Protein AF-A0A5N5K701-F1 (afdb_monomer_lite)

Structure (mmCIF, N/CA/C/O backbone):
data_AF-A0A5N5K701-F1
#
_entry.id   AF-A0A5N5K701-F1
#
loop_
_atom_site.group_PDB
_atom_site.id
_atom_site.type_symbol
_atom_site.label_atom_id
_atom_site.label_alt_id
_atom_site.label_comp_id
_atom_site.label_asym_id
_atom_site.label_entity_id
_atom_site.label_seq_id
_atom_site.pdbx_PDB_ins_code
_atom_site.Cartn_x
_atom_site.Cartn_y
_atom_site.Cartn_z
_atom_site.occupancy
_atom_site.B_iso_or_equiv
_atom_site.auth_seq_id
_atom_site.auth_comp_id
_atom_site.auth_asym_id
_atom_site.auth_atom_id
_atom_site.pdbx_PDB_model_num
ATOM 1 N N . MET A 1 1 ? 32.621 17.464 -46.923 1.00 42.66 1 MET A N 1
ATOM 2 C CA . MET A 1 1 ? 32.490 17.348 -45.452 1.00 42.66 1 MET A CA 1
ATOM 3 C C . MET A 1 1 ? 31.074 16.889 -45.119 1.00 42.66 1 MET A C 1
ATOM 5 O O . MET A 1 1 ? 30.180 17.719 -45.072 1.00 42.66 1 MET A O 1
ATOM 9 N N . SER A 1 2 ? 30.833 15.584 -44.981 1.00 50.31 2 SER A N 1
ATOM 10 C CA . SER A 1 2 ? 29.601 15.030 -44.387 1.00 50.31 2 SER A CA 1
ATOM 11 C C . SER A 1 2 ? 29.753 13.521 -44.243 1.00 50.31 2 SER A C 1
ATOM 13 O O . SER A 1 2 ? 29.517 12.775 -45.184 1.00 50.31 2 SER A O 1
ATOM 15 N N . ALA A 1 3 ? 30.204 13.080 -43.072 1.00 50.38 3 ALA A N 1
ATOM 16 C CA . ALA A 1 3 ? 30.209 11.669 -42.691 1.00 50.38 3 ALA A CA 1
ATOM 17 C C . ALA A 1 3 ? 30.109 11.524 -41.160 1.00 50.38 3 ALA A C 1
ATOM 19 O O . ALA A 1 3 ? 30.859 10.769 -40.555 1.00 50.38 3 ALA A O 1
ATOM 20 N N . ILE A 1 4 ? 29.211 12.285 -40.517 1.00 56.50 4 ILE A N 1
ATOM 21 C CA . ILE A 1 4 ? 28.961 12.190 -39.060 1.00 56.50 4 ILE A CA 1
ATOM 22 C C . ILE A 1 4 ? 27.552 11.632 -38.752 1.00 56.50 4 ILE A C 1
ATOM 24 O O . ILE A 1 4 ? 27.161 11.547 -37.598 1.00 56.50 4 ILE A O 1
ATOM 28 N N . LEU A 1 5 ? 26.773 11.182 -39.746 1.00 59.94 5 LEU A N 1
ATOM 29 C CA . LEU A 1 5 ? 25.367 10.787 -39.515 1.00 59.94 5 LEU A CA 1
ATOM 30 C C . LEU A 1 5 ? 25.017 9.312 -39.748 1.00 59.94 5 LEU A C 1
ATOM 32 O O . LEU A 1 5 ? 23.842 8.972 -39.765 1.00 59.94 5 LEU A O 1
ATOM 36 N N . ALA A 1 6 ? 25.986 8.405 -39.867 1.00 54.31 6 ALA A N 1
ATOM 37 C CA . ALA A 1 6 ? 25.669 6.988 -40.077 1.00 54.31 6 ALA A CA 1
ATOM 38 C C . ALA A 1 6 ? 26.484 6.046 -39.188 1.00 54.31 6 ALA A C 1
ATOM 40 O O . ALA A 1 6 ? 26.985 5.022 -39.640 1.00 54.31 6 ALA A O 1
ATOM 41 N N . ARG A 1 7 ? 26.600 6.355 -37.892 1.00 57.44 7 ARG A N 1
ATOM 42 C CA . ARG A 1 7 ? 26.876 5.301 -36.913 1.00 57.44 7 ARG A CA 1
ATOM 43 C C . ARG A 1 7 ? 25.518 4.759 -36.486 1.00 57.44 7 ARG A C 1
ATOM 45 O O . ARG A 1 7 ? 24.866 5.350 -35.634 1.00 57.44 7 ARG A O 1
ATOM 52 N N . GLY A 1 8 ? 25.057 3.706 -37.164 1.00 53.47 8 GLY A N 1
ATOM 53 C CA . GLY A 1 8 ? 23.804 3.035 -36.829 1.00 53.47 8 GLY A CA 1
ATOM 54 C C . GLY A 1 8 ? 23.779 2.740 -35.334 1.00 53.47 8 GLY A C 1
ATOM 55 O O . GLY A 1 8 ? 24.621 1.994 -34.834 1.00 53.47 8 GLY A O 1
ATOM 56 N N . ALA A 1 9 ? 22.868 3.389 -34.614 1.00 63.12 9 ALA A N 1
ATOM 57 C CA . ALA A 1 9 ? 22.669 3.132 -33.203 1.00 63.12 9 ALA A CA 1
ATOM 58 C C . ALA A 1 9 ? 22.077 1.726 -33.087 1.00 63.12 9 ALA A C 1
ATOM 60 O O . ALA A 1 9 ? 20.882 1.523 -33.290 1.00 63.12 9 ALA A O 1
ATOM 61 N N . SER A 1 10 ? 22.920 0.732 -32.819 1.00 65.81 10 SER A N 1
ATOM 62 C CA . SER A 1 10 ? 22.458 -0.589 -32.425 1.00 65.81 10 SER A CA 1
ATOM 63 C C . SER A 1 10 ? 21.803 -0.446 -31.056 1.00 65.81 10 SER A C 1
ATOM 65 O O . SER A 1 10 ? 22.474 -0.446 -30.027 1.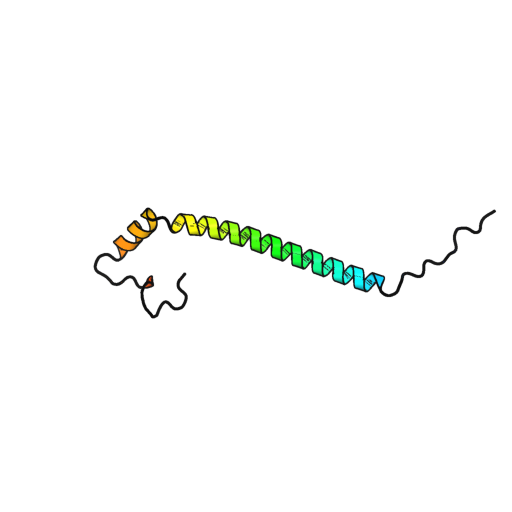00 65.81 10 SER A O 1
ATOM 67 N N . THR A 1 11 ? 20.479 -0.270 -31.028 1.00 66.19 11 THR A N 1
ATOM 68 C CA . THR A 1 11 ? 19.728 -0.315 -29.775 1.00 66.19 11 THR A CA 1
ATOM 69 C C . THR A 1 11 ? 20.038 -1.658 -29.112 1.00 66.19 11 THR A C 1
ATOM 71 O O . THR A 1 11 ? 19.763 -2.705 -29.710 1.00 66.19 11 THR A O 1
ATOM 74 N N . PRO A 1 12 ? 20.659 -1.671 -27.919 1.00 78.38 12 PRO A N 1
ATOM 75 C CA . PRO A 1 12 ? 21.022 -2.923 -27.283 1.00 78.38 12 PRO A CA 1
ATOM 76 C C . PRO A 1 12 ? 19.736 -3.715 -27.039 1.00 78.38 12 PRO A C 1
ATOM 78 O O . PRO A 1 12 ? 18.769 -3.174 -26.506 1.00 78.38 12 PRO A O 1
ATOM 81 N N . ARG A 1 13 ? 19.709 -4.994 -27.440 1.00 81.12 13 ARG A N 1
ATOM 82 C CA . ARG A 1 13 ? 18.506 -5.859 -27.388 1.00 81.12 13 ARG A CA 1
ATOM 83 C C . ARG A 1 13 ? 17.858 -5.943 -25.999 1.00 81.12 13 ARG A C 1
ATOM 85 O O . ARG A 1 13 ? 16.698 -6.313 -25.888 1.00 81.12 13 ARG A O 1
ATOM 92 N N . ILE A 1 14 ? 18.604 -5.592 -24.956 1.00 84.12 14 ILE A N 1
ATOM 93 C CA . ILE A 1 14 ? 18.160 -5.550 -23.561 1.00 84.12 14 ILE A CA 1
ATOM 94 C C . ILE A 1 14 ? 17.376 -4.281 -23.189 1.00 84.12 14 ILE A C 1
ATOM 96 O O . ILE A 1 14 ? 16.648 -4.298 -22.201 1.00 84.12 14 ILE A O 1
ATOM 100 N N . LEU A 1 15 ? 17.485 -3.191 -23.958 1.00 89.88 15 LEU A N 1
ATOM 101 C CA . LEU A 1 15 ? 16.863 -1.908 -23.617 1.00 89.88 15 LEU A CA 1
ATOM 102 C C . LEU A 1 15 ? 15.332 -2.003 -23.474 1.00 89.88 15 LEU A C 1
ATOM 104 O O . LEU A 1 15 ? 14.823 -1.513 -22.467 1.00 89.88 15 LEU A O 1
ATOM 108 N N . PRO A 1 16 ? 14.586 -2.672 -24.379 1.00 90.25 16 PRO A N 1
ATOM 109 C CA . PRO A 1 16 ? 13.137 -2.807 -24.223 1.00 90.25 16 PRO A CA 1
ATOM 110 C C . PRO A 1 16 ? 12.746 -3.555 -22.942 1.00 90.25 16 PRO A C 1
ATOM 112 O O . PRO A 1 16 ? 11.810 -3.154 -22.256 1.00 90.25 16 PRO A O 1
ATOM 115 N N . ALA 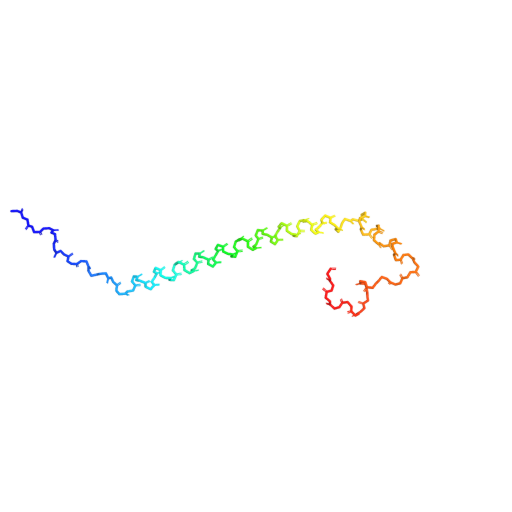A 1 17 ? 13.492 -4.604 -22.577 1.00 93.19 17 ALA A N 1
ATOM 116 C CA . ALA A 1 17 ? 13.227 -5.380 -21.367 1.00 93.19 17 ALA A CA 1
ATOM 117 C C . ALA A 1 17 ? 13.444 -4.543 -20.096 1.00 93.19 17 ALA A C 1
ATOM 119 O O . ALA A 1 17 ? 12.607 -4.559 -19.196 1.00 93.19 17 ALA A O 1
ATOM 120 N N . VAL A 1 18 ? 14.526 -3.760 -20.045 1.00 95.06 18 VAL A N 1
ATOM 121 C CA . VAL A 1 18 ? 14.804 -2.853 -18.919 1.00 95.06 18 VAL A CA 1
ATOM 122 C C . VAL A 1 18 ? 13.709 -1.796 -18.779 1.00 95.06 18 VAL A C 1
ATOM 124 O O . VAL A 1 18 ? 13.264 -1.525 -17.666 1.00 95.06 18 VAL A O 1
ATOM 127 N N . VAL A 1 19 ? 13.229 -1.239 -19.896 1.00 95.88 19 VAL A N 1
ATOM 128 C CA . VAL A 1 19 ? 12.137 -0.254 -19.889 1.00 95.88 19 VAL A CA 1
ATOM 129 C C . VAL A 1 19 ? 10.855 -0.857 -19.316 1.00 95.88 19 VAL A C 1
ATOM 131 O O . VAL A 1 19 ? 10.240 -0.249 -18.443 1.00 95.88 19 VAL A O 1
ATOM 134 N N . VAL A 1 20 ? 10.475 -2.064 -19.746 1.00 96.88 20 VAL A N 1
ATOM 135 C CA . VAL A 1 20 ? 9.276 -2.745 -19.233 1.00 96.88 20 VAL A CA 1
ATOM 136 C C . VAL A 1 20 ? 9.404 -3.034 -17.738 1.00 96.88 20 VAL A C 1
ATOM 138 O O . VAL A 1 20 ? 8.491 -2.717 -16.978 1.00 96.88 20 VAL A O 1
ATOM 141 N N . ILE A 1 21 ? 10.540 -3.578 -17.292 1.00 97.62 21 ILE A N 1
ATOM 142 C CA . ILE A 1 21 ? 10.782 -3.866 -15.870 1.00 97.62 21 ILE A CA 1
ATOM 143 C C . ILE A 1 21 ? 10.711 -2.582 -15.039 1.00 97.62 21 ILE A C 1
ATOM 145 O O . ILE A 1 21 ? 10.077 -2.565 -13.981 1.00 97.62 21 ILE A O 1
ATOM 149 N N . GLY A 1 22 ? 11.321 -1.499 -15.526 1.00 97.62 22 GLY A N 1
ATOM 150 C CA . GLY A 1 22 ? 11.275 -0.192 -14.878 1.00 97.62 22 GLY A CA 1
ATOM 151 C C . GLY A 1 22 ? 9.849 0.345 -14.763 1.00 97.62 22 GLY A C 1
ATOM 152 O O . GLY A 1 22 ? 9.433 0.750 -13.679 1.00 97.62 22 GLY A O 1
ATOM 153 N N . ALA A 1 23 ? 9.073 0.282 -15.847 1.00 97.38 23 ALA A N 1
ATOM 154 C CA . ALA A 1 23 ? 7.688 0.743 -15.873 1.00 97.38 23 ALA A CA 1
ATOM 155 C C . ALA A 1 23 ? 6.791 -0.057 -14.914 1.00 97.38 23 ALA A C 1
ATOM 157 O O . ALA A 1 23 ? 6.076 0.532 -14.103 1.00 97.38 23 ALA A O 1
ATOM 158 N N . VAL A 1 24 ? 6.869 -1.392 -14.947 1.00 97.94 24 VAL A N 1
ATOM 159 C CA . VAL A 1 24 ? 6.093 -2.265 -14.049 1.00 97.94 24 VAL A CA 1
ATOM 160 C C . VAL A 1 24 ? 6.455 -2.004 -12.587 1.00 97.94 24 VAL A C 1
ATOM 162 O O . VAL A 1 24 ? 5.567 -1.874 -11.745 1.00 97.94 24 VAL A O 1
ATOM 165 N N . SER A 1 25 ? 7.748 -1.866 -12.286 1.00 97.81 25 SER A N 1
ATOM 166 C CA . SER A 1 25 ? 8.216 -1.575 -10.927 1.00 97.81 25 SER A CA 1
ATOM 167 C C . SER A 1 25 ? 7.718 -0.217 -10.432 1.00 97.81 25 SER A C 1
ATOM 169 O O . SER A 1 25 ? 7.279 -0.110 -9.288 1.00 97.81 25 SER A O 1
ATOM 171 N N . ALA A 1 26 ? 7.732 0.808 -11.291 1.00 97.69 26 ALA A N 1
ATOM 172 C CA . ALA A 1 26 ? 7.237 2.140 -10.954 1.00 97.69 26 ALA A CA 1
ATOM 173 C C . ALA A 1 26 ? 5.733 2.129 -10.643 1.00 97.69 26 ALA A C 1
ATOM 175 O O . ALA A 1 26 ? 5.315 2.665 -9.616 1.00 97.69 26 ALA A O 1
ATOM 176 N N . VAL A 1 27 ? 4.926 1.463 -11.476 1.00 98.00 27 VAL A N 1
ATOM 177 C CA . VAL A 1 27 ? 3.481 1.315 -11.237 1.00 98.00 27 VAL A CA 1
ATOM 178 C C . VAL A 1 27 ? 3.222 0.536 -9.947 1.00 98.00 27 VAL A C 1
ATOM 180 O O . VAL A 1 27 ? 2.434 0.979 -9.112 1.00 98.00 27 VAL A O 1
ATOM 183 N N . GLY A 1 28 ? 3.917 -0.585 -9.736 1.00 97.69 28 GLY A N 1
ATOM 184 C CA . GLY A 1 28 ? 3.775 -1.388 -8.521 1.00 97.69 28 GLY A CA 1
ATOM 185 C C . GLY A 1 28 ? 4.124 -0.605 -7.251 1.00 97.69 28 GLY A C 1
ATOM 186 O O . GLY A 1 28 ? 3.382 -0.647 -6.267 1.00 97.69 28 GLY A O 1
ATOM 187 N N . ALA A 1 29 ? 5.213 0.166 -7.278 1.00 97.38 29 ALA A N 1
ATOM 188 C CA . ALA A 1 29 ? 5.603 1.034 -6.172 1.00 97.38 29 ALA A CA 1
ATOM 189 C C . ALA A 1 29 ? 4.574 2.148 -5.921 1.00 97.38 29 ALA A C 1
ATOM 191 O O . ALA A 1 29 ? 4.237 2.421 -4.768 1.00 97.38 29 ALA A O 1
ATOM 192 N N . TYR A 1 30 ? 4.032 2.751 -6.983 1.00 97.00 30 TYR A N 1
ATOM 193 C CA . TYR A 1 30 ? 3.009 3.786 -6.871 1.00 97.00 30 TYR A CA 1
ATOM 194 C C . TYR A 1 30 ? 1.723 3.250 -6.232 1.00 97.00 30 TYR A C 1
ATOM 196 O O . TYR A 1 30 ? 1.265 3.811 -5.236 1.00 97.00 30 TYR A O 1
ATOM 204 N N . VAL A 1 31 ? 1.193 2.124 -6.720 1.00 97.44 31 VAL A N 1
ATOM 205 C CA . VAL A 1 31 ? 0.002 1.480 -6.139 1.00 97.44 31 VAL A CA 1
ATOM 206 C C . VAL A 1 31 ? 0.237 1.138 -4.669 1.00 97.44 31 VAL A C 1
ATOM 208 O O . VAL A 1 31 ? -0.580 1.480 -3.816 1.00 97.44 31 VAL A O 1
ATOM 211 N N . ARG A 1 32 ? 1.392 0.546 -4.336 1.00 95.12 32 ARG A N 1
ATOM 212 C CA . ARG A 1 32 ? 1.763 0.271 -2.941 1.00 95.12 32 ARG A CA 1
ATOM 213 C C . ARG A 1 32 ? 1.775 1.543 -2.091 1.00 95.12 32 ARG A C 1
ATOM 215 O O . ARG A 1 32 ? 1.303 1.514 -0.957 1.00 95.12 32 ARG A O 1
ATOM 222 N N . SER A 1 33 ? 2.301 2.647 -2.619 1.00 94.62 33 SER A N 1
ATOM 223 C CA . SER A 1 33 ? 2.355 3.924 -1.901 1.00 94.62 33 SER A CA 1
ATOM 224 C C . SER A 1 33 ? 0.965 4.501 -1.620 1.00 94.62 33 SER A C 1
ATOM 226 O O . SER A 1 33 ? 0.753 5.052 -0.542 1.00 94.62 33 SER A O 1
ATOM 228 N N . GLN A 1 34 ? 0.016 4.349 -2.550 1.00 95.31 34 GLN A N 1
ATOM 229 C CA . GLN A 1 34 ? -1.370 4.787 -2.372 1.00 95.31 34 GLN A CA 1
ATOM 230 C C . GLN A 1 34 ? -2.062 3.942 -1.301 1.00 95.31 34 GLN A C 1
ATOM 232 O O . GLN A 1 34 ? -2.593 4.483 -0.337 1.00 95.31 34 GLN A O 1
ATOM 237 N N . LEU A 1 35 ? -1.942 2.613 -1.387 1.00 94.50 35 LEU A N 1
ATOM 238 C CA . LEU A 1 35 ? -2.510 1.703 -0.388 1.00 94.50 35 LEU A CA 1
ATOM 239 C C . LEU A 1 35 ? -1.961 1.963 1.020 1.00 94.50 35 LEU A C 1
ATOM 241 O O . LEU A 1 35 ? -2.708 1.928 1.991 1.00 94.50 35 LEU A O 1
ATOM 245 N N . GLN A 1 36 ? -0.665 2.258 1.152 1.00 92.56 36 GLN A N 1
ATOM 246 C CA . GLN A 1 36 ? -0.077 2.600 2.449 1.00 92.56 36 GLN A CA 1
ATOM 247 C C . GLN A 1 36 ? -0.571 3.945 2.990 1.00 92.56 36 GLN A C 1
ATOM 249 O O . GLN A 1 36 ? -0.731 4.086 4.202 1.00 92.56 36 GLN A O 1
ATOM 254 N N . GLN A 1 37 ? -0.797 4.934 2.126 1.00 91.19 37 GLN A N 1
ATOM 255 C CA . GLN A 1 37 ? -1.360 6.220 2.537 1.00 91.19 37 GLN A CA 1
ATOM 256 C C . GLN A 1 37 ? -2.802 6.062 3.017 1.00 91.19 37 GLN A C 1
ATOM 258 O O . GLN A 1 37 ? -3.125 6.535 4.106 1.00 91.19 37 GLN A O 1
ATOM 263 N N . GLU A 1 38 ? -3.620 5.332 2.259 1.00 90.06 38 GLU A N 1
ATOM 264 C CA . GLU A 1 38 ? -5.013 5.058 2.611 1.00 90.06 38 GLU A CA 1
ATOM 265 C C . GLU A 1 38 ? -5.125 4.212 3.879 1.00 90.06 38 GLU A C 1
ATOM 267 O O . GLU A 1 38 ? -5.863 4.572 4.792 1.00 90.06 38 GLU A O 1
ATOM 272 N N . SER A 1 39 ? -4.309 3.162 4.016 1.00 88.00 39 SER A N 1
ATOM 273 C CA . SER A 1 39 ? -4.239 2.366 5.248 1.00 88.00 39 SER A CA 1
ATOM 274 C C . SER A 1 39 ? -3.947 3.249 6.461 1.00 88.00 39 SER A C 1
ATOM 276 O O . SER A 1 39 ? -4.658 3.179 7.454 1.00 88.00 39 SER A O 1
ATOM 278 N N . ARG A 1 40 ? -2.960 4.152 6.373 1.00 82.88 40 ARG A N 1
ATOM 279 C CA . ARG A 1 40 ? -2.635 5.082 7.470 1.00 82.88 40 ARG A CA 1
ATOM 280 C C . ARG A 1 40 ? -3.735 6.111 7.729 1.00 82.88 40 ARG A C 1
ATOM 282 O O . ARG A 1 40 ? -3.827 6.643 8.835 1.00 82.88 40 ARG A O 1
ATOM 289 N N . ALA A 1 41 ? -4.506 6.494 6.714 1.00 87.06 41 ALA A N 1
ATOM 290 C CA . ALA A 1 41 ? -5.657 7.372 6.891 1.00 87.06 41 ALA A CA 1
ATOM 291 C C . ALA A 1 41 ? -6.775 6.628 7.632 1.00 87.06 41 ALA A C 1
ATOM 293 O O . ALA A 1 41 ? -7.227 7.099 8.675 1.00 87.06 41 ALA A O 1
ATOM 294 N N . MET A 1 42 ? -7.133 5.431 7.165 1.00 84.81 42 MET A N 1
ATOM 295 C CA . MET A 1 42 ? -8.095 4.541 7.814 1.00 84.81 42 MET A CA 1
ATOM 296 C C . MET A 1 42 ? -7.708 4.226 9.260 1.00 84.81 42 MET A C 1
ATOM 298 O O . MET A 1 42 ? -8.540 4.387 10.147 1.00 84.81 42 MET A O 1
ATOM 302 N N . ASP A 1 43 ? -6.449 3.875 9.529 1.00 83.56 43 ASP A N 1
ATOM 303 C CA . ASP A 1 43 ? -5.960 3.591 10.884 1.00 83.56 43 ASP A CA 1
ATOM 304 C C . ASP A 1 43 ? -6.168 4.783 11.825 1.00 83.56 43 ASP A C 1
ATOM 306 O O . ASP A 1 43 ? -6.584 4.617 12.972 1.00 83.56 43 ASP A O 1
ATOM 310 N N . ARG A 1 44 ? -5.943 6.010 11.334 1.00 81.19 44 ARG A N 1
ATOM 311 C CA . ARG A 1 44 ? -6.199 7.231 12.108 1.00 81.19 44 ARG A CA 1
ATOM 312 C C . ARG A 1 44 ? -7.685 7.408 12.398 1.00 81.19 44 ARG A C 1
ATOM 314 O O . ARG A 1 44 ? -8.033 7.670 13.548 1.00 81.19 44 ARG A O 1
ATOM 321 N N . TYR A 1 45 ? -8.558 7.211 11.414 1.00 80.38 45 TYR A N 1
ATOM 322 C CA . TYR A 1 45 ? -10.004 7.280 11.637 1.00 80.38 45 TYR A CA 1
ATOM 323 C C . TYR A 1 45 ? -10.477 6.209 12.628 1.00 80.38 45 TYR A C 1
ATOM 325 O O . TYR A 1 45 ? -11.181 6.525 13.584 1.00 80.38 45 TYR A O 1
ATOM 333 N N . PHE A 1 46 ? -10.042 4.957 12.475 1.00 76.50 46 PHE A N 1
ATOM 334 C CA . PHE A 1 46 ? -10.408 3.884 13.400 1.00 76.50 46 PHE A CA 1
ATOM 335 C C . PHE A 1 46 ? -9.841 4.089 14.806 1.00 76.50 46 PHE A C 1
ATOM 337 O O . PHE A 1 46 ? -10.520 3.766 15.780 1.00 76.50 46 PHE A O 1
ATOM 344 N N . SER A 1 47 ? -8.650 4.681 14.941 1.00 75.75 47 SER A N 1
ATOM 345 C CA . SER A 1 47 ? -8.092 5.016 16.256 1.00 75.75 47 SER A CA 1
ATOM 346 C C . SER A 1 47 ? -8.930 6.050 17.014 1.00 75.75 47 SER A C 1
ATOM 348 O O . SER A 1 47 ? -9.048 5.950 18.231 1.00 75.75 47 SER A O 1
ATOM 350 N N . GLN A 1 48 ? -9.584 6.987 16.314 1.00 71.94 48 GLN A N 1
ATOM 351 C CA . GLN A 1 48 ? -10.475 7.972 16.944 1.00 71.94 48 GLN A CA 1
ATOM 352 C C . GLN A 1 48 ? -11.728 7.308 17.530 1.00 71.94 48 GLN A C 1
ATOM 354 O O . GLN A 1 48 ? -12.199 7.701 18.593 1.00 71.94 48 GLN A O 1
ATOM 359 N N . TYR A 1 49 ? -12.237 6.258 16.880 1.00 65.94 49 TYR A N 1
ATOM 360 C CA . TYR A 1 49 ? -13.371 5.477 17.383 1.00 65.94 49 TYR A CA 1
ATOM 361 C C . TYR A 1 49 ? -13.014 4.525 18.533 1.00 65.94 49 TYR A C 1
ATOM 363 O O . TYR A 1 49 ? -13.924 4.002 19.171 1.00 65.94 49 TYR A O 1
ATOM 371 N N . LYS A 1 50 ? -11.725 4.293 18.813 1.00 68.25 50 LYS A N 1
ATOM 372 C CA . LYS A 1 50 ? -11.246 3.495 19.957 1.00 68.25 50 LYS A CA 1
ATOM 373 C C . LYS A 1 50 ? -10.820 4.376 21.141 1.00 68.25 50 LYS A C 1
ATOM 375 O O . LYS A 1 50 ? -9.927 4.000 21.898 1.00 68.25 50 LYS A O 1
ATOM 380 N N . SER A 1 51 ? -11.423 5.557 21.311 1.00 76.69 51 SER A N 1
ATOM 381 C CA . SER A 1 51 ? -11.182 6.377 22.505 1.00 76.69 51 SER A CA 1
ATOM 382 C C . SER A 1 51 ? -11.798 5.725 23.759 1.00 76.69 51 SER A C 1
ATOM 384 O O . SER A 1 51 ? -12.798 5.002 23.636 1.00 76.69 51 SER A O 1
ATOM 386 N N . PRO A 1 52 ? -11.256 5.977 24.969 1.00 77.75 52 PRO A N 1
ATOM 387 C CA . PRO A 1 52 ? -11.824 5.462 26.218 1.00 77.75 52 PRO A CA 1
ATOM 388 C C . PRO A 1 52 ? -13.307 5.812 26.391 1.00 77.75 52 PRO A C 1
ATOM 390 O O . PRO A 1 52 ? -14.091 4.999 26.873 1.00 77.75 52 PRO A O 1
ATOM 393 N N . GLU A 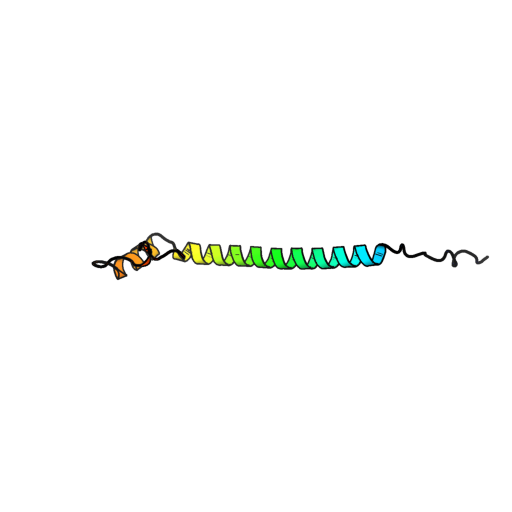1 53 ? -13.709 7.001 25.949 1.00 76.69 53 GLU A N 1
ATOM 394 C CA . GLU A 1 53 ? -15.083 7.495 26.022 1.00 76.69 53 GLU A CA 1
ATOM 395 C C . GLU A 1 53 ? -16.008 6.745 25.051 1.00 76.69 53 GLU A C 1
ATOM 397 O O . GLU A 1 53 ? -17.143 6.415 25.405 1.00 76.69 53 GLU A O 1
ATOM 402 N N . SER A 1 54 ? -15.526 6.431 23.842 1.00 74.44 54 SER A N 1
ATOM 403 C CA . SER A 1 54 ? -16.287 5.662 22.851 1.00 74.44 54 SER A CA 1
ATOM 404 C C . SER A 1 54 ? -16.468 4.207 23.284 1.00 74.44 54 SER A C 1
ATOM 406 O O . SER A 1 54 ? -17.580 3.678 23.231 1.00 74.44 54 SER A O 1
ATOM 408 N N . GLU A 1 55 ? -15.409 3.572 23.792 1.00 78.38 55 GLU A N 1
ATOM 409 C CA . GLU A 1 55 ? -15.493 2.204 24.311 1.00 78.38 55 GLU A CA 1
ATOM 410 C C . GLU A 1 55 ? -16.336 2.122 25.591 1.00 78.38 55 GLU A C 1
ATOM 412 O O . GLU A 1 55 ? -17.097 1.169 25.744 1.00 78.38 55 GLU A O 1
ATOM 417 N N . ALA A 1 56 ? -16.305 3.138 26.462 1.00 80.75 56 ALA A N 1
ATOM 418 C CA . ALA A 1 56 ? -17.210 3.224 27.610 1.00 80.75 56 ALA A CA 1
ATOM 419 C C . ALA A 1 56 ? -18.680 3.362 27.176 1.00 80.75 56 ALA A C 1
ATOM 421 O O . ALA A 1 56 ? -19.553 2.708 27.743 1.00 80.75 56 ALA A O 1
ATOM 422 N N . SER A 1 57 ? -18.966 4.161 26.143 1.00 80.75 57 SER A N 1
ATOM 423 C CA . SER A 1 57 ? -20.313 4.268 25.565 1.00 80.75 57 SER A CA 1
ATOM 424 C C . SER A 1 57 ? -20.792 2.938 24.968 1.00 80.75 57 SER A C 1
ATOM 426 O O . SER A 1 57 ? -21.923 2.518 25.199 1.00 80.75 57 SER A O 1
ATOM 428 N N . ARG A 1 58 ? -19.914 2.217 24.259 1.00 77.00 58 ARG A N 1
ATOM 429 C CA . ARG A 1 58 ? -20.219 0.889 23.698 1.00 77.00 58 ARG A CA 1
ATOM 430 C C . ARG A 1 58 ? -20.420 -0.167 24.778 1.00 77.00 58 ARG A C 1
ATOM 432 O O . ARG A 1 58 ? -21.317 -0.991 24.649 1.00 77.00 58 ARG A O 1
ATOM 439 N N . ALA A 1 59 ? -19.624 -0.129 25.846 1.00 80.44 59 ALA A N 1
ATOM 440 C CA . ALA A 1 59 ? -19.766 -1.042 26.976 1.00 80.44 59 ALA A CA 1
ATOM 441 C C . ALA A 1 59 ? -21.134 -0.898 27.662 1.00 80.44 59 ALA A C 1
ATOM 443 O O . ALA A 1 59 ? -21.718 -1.911 28.038 1.00 80.44 59 ALA A O 1
ATOM 444 N N . ARG A 1 60 ? -21.685 0.325 27.735 1.00 82.50 60 ARG A N 1
ATOM 445 C CA . ARG A 1 60 ? -23.029 0.584 28.289 1.00 82.50 60 ARG A CA 1
ATOM 446 C C . ARG A 1 60 ? -24.148 -0.127 27.536 1.00 82.50 60 ARG A C 1
ATOM 448 O O . ARG A 1 60 ? -25.114 -0.554 28.151 1.00 82.50 60 ARG A O 1
ATOM 455 N N . VAL A 1 61 ? -24.026 -0.289 26.216 1.00 83.25 61 VAL A N 1
ATOM 456 C CA . VAL A 1 61 ? -25.033 -1.006 25.405 1.00 83.25 61 VAL A CA 1
ATOM 457 C C . VAL A 1 61 ? -25.168 -2.464 25.847 1.00 83.25 61 VAL A C 1
ATOM 459 O O . VAL A 1 61 ? -26.240 -3.051 25.738 1.00 83.25 61 VAL A O 1
ATOM 462 N N . PHE A 1 62 ? -24.084 -3.034 26.368 1.00 82.56 62 PHE A N 1
ATOM 463 C CA . PHE A 1 62 ? -24.028 -4.414 26.830 1.00 82.56 62 PHE A CA 1
ATOM 464 C C . PHE A 1 62 ? -24.050 -4.519 28.363 1.00 82.56 62 PHE A C 1
ATOM 466 O O . PHE A 1 62 ? -23.754 -5.583 28.901 1.00 82.56 62 PHE A O 1
ATOM 473 N N . GLU A 1 63 ? -24.406 -3.456 29.096 1.00 79.38 63 GLU A N 1
ATOM 474 C CA . GLU A 1 63 ? -24.579 -3.546 30.549 1.00 79.38 63 GLU A CA 1
ATOM 475 C C . GLU A 1 63 ? -25.671 -4.575 30.890 1.00 79.38 63 GLU A C 1
ATOM 477 O O . GLU A 1 63 ? -26.822 -4.464 30.472 1.00 79.38 63 GLU A O 1
ATOM 482 N N . GLY A 1 64 ? -25.287 -5.620 31.632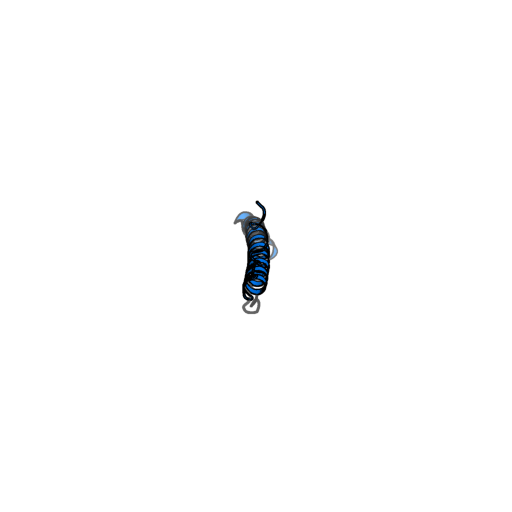 1.00 78.56 64 GLY A N 1
ATOM 483 C CA . GLY A 1 64 ? -26.165 -6.740 31.990 1.00 78.56 64 GLY A CA 1
ATOM 484 C C . GLY A 1 64 ? -26.175 -7.914 31.000 1.00 78.56 64 GLY A C 1
ATOM 485 O O . GLY A 1 64 ? -26.875 -8.894 31.251 1.00 78.56 64 GLY A O 1
ATOM 486 N N . GLN A 1 65 ? -25.397 -7.864 29.911 1.00 80.25 65 GLN A N 1
ATOM 487 C CA . GLN A 1 65 ? -25.251 -8.959 28.940 1.00 80.25 65 GLN A CA 1
ATOM 488 C C . GLN A 1 65 ? -23.777 -9.190 28.559 1.00 80.25 65 GLN A C 1
ATOM 490 O O . GLN A 1 65 ? -22.909 -8.348 28.777 1.00 80.25 65 GLN A O 1
ATOM 495 N N . SER A 1 66 ? -23.454 -10.359 28.000 1.00 78.56 66 SER A N 1
ATOM 496 C CA . SER A 1 66 ? -22.092 -10.645 27.533 1.00 78.56 66 SER A CA 1
ATOM 497 C C . SER A 1 66 ? -21.797 -9.906 26.226 1.00 78.56 66 SER A C 1
ATOM 499 O O . SER A 1 66 ? -22.493 -10.134 25.237 1.00 78.56 66 SER A O 1
ATOM 501 N N . ASP A 1 67 ? -20.743 -9.084 26.195 1.00 83.94 67 ASP A N 1
ATOM 502 C CA . ASP A 1 67 ? -20.274 -8.421 24.969 1.00 83.94 67 ASP A CA 1
ATOM 503 C C . ASP A 1 67 ? -19.802 -9.475 23.942 1.00 83.94 67 ASP A C 1
ATOM 505 O O . ASP A 1 67 ? -18.785 -10.143 24.175 1.00 83.94 67 ASP A O 1
ATOM 509 N N . PRO A 1 68 ? -20.492 -9.636 22.796 1.00 81.56 68 PRO A N 1
ATOM 510 C CA . PRO A 1 68 ? -20.154 -10.649 21.799 1.00 81.56 68 PRO A C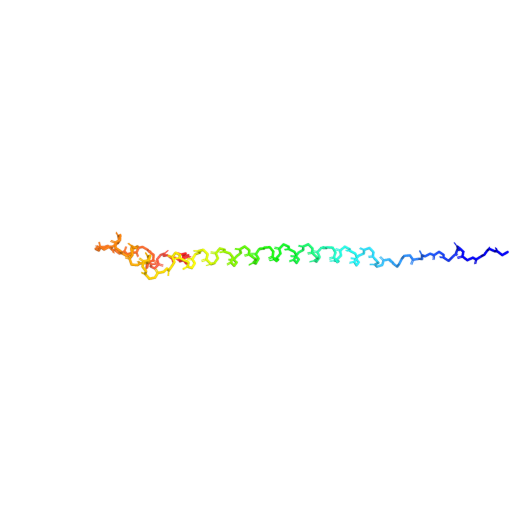A 1
ATOM 511 C C . PRO A 1 68 ? -18.770 -10.429 21.173 1.00 81.56 68 PRO A C 1
ATOM 513 O O . PRO A 1 68 ? -18.177 -11.385 20.675 1.00 81.56 68 PRO A O 1
ATOM 516 N N . ARG A 1 69 ? -18.197 -9.218 21.260 1.00 80.38 69 ARG A N 1
ATOM 517 C CA . ARG A 1 69 ? -16.824 -8.937 20.806 1.00 80.38 69 ARG A CA 1
ATOM 518 C C . ARG A 1 69 ? -15.771 -9.656 21.650 1.00 80.38 69 ARG A C 1
ATOM 520 O O . ARG A 1 69 ? -14.688 -9.937 21.148 1.00 80.38 69 ARG A O 1
ATOM 527 N N . LYS A 1 70 ? -16.089 -9.971 22.912 1.00 81.31 70 LYS A N 1
ATOM 528 C CA . LYS A 1 70 ? -15.221 -10.716 23.842 1.00 81.31 70 LYS A CA 1
ATOM 529 C C . LYS A 1 70 ? -15.448 -12.228 23.796 1.00 81.31 70 LYS A C 1
ATOM 531 O O . LYS A 1 70 ? -14.813 -12.966 24.545 1.00 81.31 70 LYS A O 1
ATOM 536 N N . SER A 1 71 ? -16.369 -12.690 22.954 1.00 82.25 71 SER A N 1
ATOM 537 C CA . SER A 1 71 ? -16.647 -14.110 22.785 1.00 82.25 71 SER A CA 1
ATOM 538 C C . SER A 1 71 ? -15.469 -14.830 22.135 1.00 82.25 71 SER A C 1
ATOM 540 O O . SER A 1 71 ? -14.850 -14.319 21.204 1.00 82.25 71 SER A O 1
ATOM 542 N N . VAL A 1 72 ? -15.226 -16.071 22.554 1.00 82.69 72 VAL A N 1
ATOM 543 C CA . VAL A 1 72 ? -14.242 -16.970 21.926 1.00 82.69 72 VAL A CA 1
ATOM 544 C C . VAL A 1 72 ? -14.566 -17.286 20.460 1.00 82.69 72 VAL A C 1
ATOM 546 O O . VAL A 1 72 ? -13.686 -17.693 19.710 1.00 82.69 72 VAL A O 1
ATOM 549 N N . PHE A 1 73 ? -15.815 -17.071 20.034 1.00 83.12 73 PHE A N 1
ATOM 550 C CA . PHE A 1 73 ? -16.239 -17.242 18.642 1.00 83.12 73 PHE A CA 1
ATOM 551 C C . PHE A 1 73 ? -15.903 -16.034 17.754 1.00 83.12 73 PHE A C 1
ATOM 553 O O . PHE A 1 73 ? -16.024 -16.125 16.533 1.00 83.12 73 PHE A O 1
ATOM 560 N N . ASN A 1 74 ? -15.451 -14.913 18.330 1.00 80.94 74 ASN A N 1
ATOM 561 C CA . ASN A 1 74 ? -15.033 -13.735 17.575 1.00 80.94 74 ASN A CA 1
ATOM 562 C C . ASN A 1 74 ? -13.585 -13.875 17.065 1.00 80.94 74 ASN A C 1
ATOM 564 O O . ASN A 1 74 ? -12.687 -13.133 17.456 1.00 80.94 74 ASN A O 1
ATOM 568 N N . ILE A 1 75 ? -13.361 -14.848 16.179 1.00 75.75 75 ILE A N 1
ATOM 569 C CA . ILE A 1 75 ? -12.036 -15.181 15.621 1.00 75.75 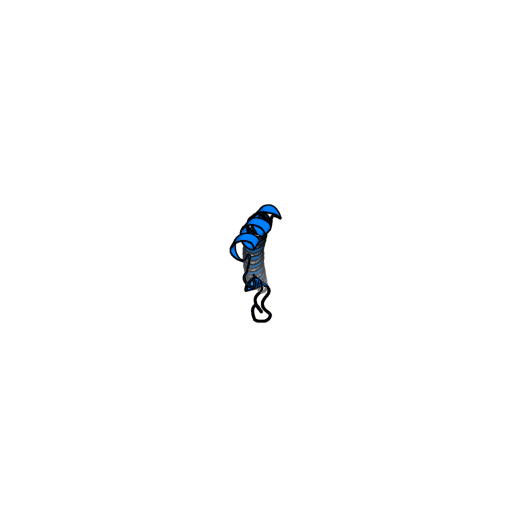75 ILE A CA 1
ATOM 570 C C . ILE A 1 75 ? -11.439 -14.010 14.821 1.00 75.75 75 ILE A C 1
ATOM 572 O O . ILE A 1 75 ? -10.222 -13.885 14.716 1.00 75.75 75 ILE A O 1
ATOM 576 N N . LEU A 1 76 ? -12.290 -13.146 14.263 1.00 71.50 76 LEU A N 1
ATOM 577 C CA . LEU A 1 76 ? -11.880 -12.069 13.363 1.00 71.50 76 LEU A CA 1
ATOM 578 C C . LEU A 1 76 ? -11.636 -10.726 14.062 1.00 71.50 76 LEU A C 1
ATOM 580 O O . LEU A 1 76 ? -11.126 -9.833 13.398 1.00 71.50 76 LEU A O 1
ATOM 584 N N . SER A 1 77 ? -11.973 -10.605 15.356 1.00 60.41 77 SER A N 1
ATOM 585 C CA . SER A 1 77 ? -11.691 -9.471 16.257 1.00 60.41 77 SER A CA 1
ATOM 586 C C . SER A 1 77 ? -11.403 -8.136 15.543 1.00 60.41 77 SER A C 1
ATOM 588 O O . SER A 1 77 ? -10.264 -7.665 15.528 1.00 60.41 77 SER A O 1
ATOM 590 N N . TRP A 1 78 ? -12.428 -7.559 14.903 1.00 59.97 78 TRP A N 1
ATOM 591 C CA . TRP A 1 78 ? -12.359 -6.239 14.260 1.00 59.97 78 TRP A CA 1
ATOM 592 C C . TRP A 1 78 ? -12.645 -5.102 15.256 1.00 59.97 78 TRP A C 1
ATOM 594 O O . TRP A 1 78 ? -13.650 -5.196 16.000 1.00 59.97 78 TRP A O 1
#

Foldseek 3Di:
DDDPPPPPPPPPPCVVVVVVVVVVVVVVVVVVVVVVVVVVVVVVVVVVCPDPVNVVVVVVVQVVHDDCLPDPVVPVND

Secondary structure (DSSP, 8-state):
---SS-------TTHHHHHHHHHHHHHHHHHHHHHHHHHHHHHHHHHHHT-HHHHHHHHHHTTTS--GGGSTT-TT--

pLDDT: mean 80.64, std 13.43, range [42.66, 98.0]

Sequence (78 aa):
MSAILARGASTPRILPAVVVIGAVSAVGAYVRSQLQQESRAMDRYFSQYKSPESEASRARVFEGQSDPRKSVFNILSW

Radius of gyration: 28.95 Å; chains: 1; bounding box: 59×35×77 Å